Protein AF-A0A972YFP1-F1 (afdb_monomer_lite)

pLDDT: mean 86.52, std 11.26, range [58.62, 96.62]

Structure (mmCIF, N/CA/C/O backbone):
data_AF-A0A972YFP1-F1
#
_entry.id   AF-A0A972YFP1-F1
#
loop_
_atom_site.group_PDB
_atom_site.id
_atom_site.type_symbol
_atom_site.label_atom_id
_atom_site.label_alt_id
_atom_site.label_comp_id
_atom_site.label_asym_id
_atom_site.label_entity_id
_atom_site.label_seq_id
_atom_site.pdbx_PDB_ins_code
_atom_site.Cartn_x
_atom_site.Cartn_y
_atom_site.Cartn_z
_atom_site.occupancy
_atom_site.B_iso_or_equiv
_atom_site.auth_seq_id
_atom_site.auth_comp_id
_atom_site.auth_asym_id
_atom_site.auth_atom_id
_atom_site.pdbx_PDB_model_num
ATOM 1 N N . MET A 1 1 ? -47.960 15.228 32.781 1.00 58.62 1 MET A N 1
ATOM 2 C CA . MET A 1 1 ? -47.434 14.791 31.464 1.00 58.62 1 MET A CA 1
ATOM 3 C C . MET A 1 1 ? -46.037 15.345 31.170 1.00 58.62 1 MET A C 1
ATOM 5 O O . MET A 1 1 ? -45.207 14.589 30.690 1.00 58.62 1 MET A O 1
ATOM 9 N N . ILE A 1 2 ? -45.728 16.595 31.549 1.00 65.50 2 ILE A N 1
ATOM 10 C CA . ILE A 1 2 ? -44.385 17.217 31.423 1.00 65.50 2 ILE A CA 1
ATOM 11 C C . ILE A 1 2 ? -43.256 16.395 32.072 1.00 65.50 2 ILE A C 1
ATOM 13 O O . ILE A 1 2 ? -42.173 16.280 31.510 1.00 65.50 2 ILE A O 1
ATOM 17 N N . LYS A 1 3 ? -43.521 15.755 33.219 1.00 60.47 3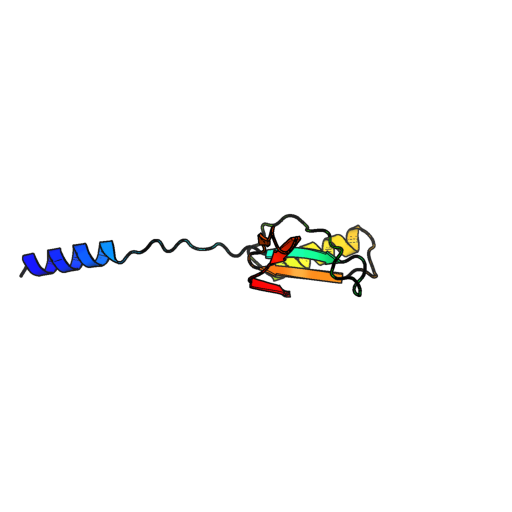 LYS A N 1
ATOM 18 C CA . LYS A 1 3 ? -42.533 14.937 33.944 1.00 60.47 3 LYS A CA 1
ATOM 19 C C . LYS A 1 3 ? -42.029 13.725 33.139 1.00 60.47 3 LYS A C 1
ATOM 21 O O . LYS A 1 3 ? -40.873 13.350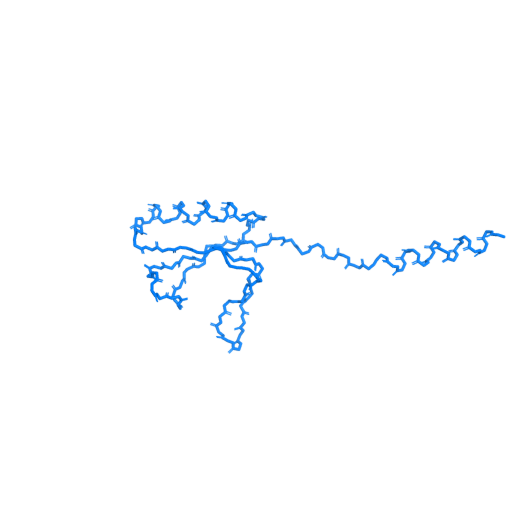 33.286 1.00 60.47 3 LYS A O 1
ATOM 26 N N . ASN A 1 4 ? -42.856 13.167 32.250 1.00 71.75 4 ASN A N 1
ATOM 27 C CA . ASN A 1 4 ? -42.446 12.066 31.370 1.00 71.75 4 ASN A CA 1
ATOM 28 C C . ASN A 1 4 ? -41.683 12.585 30.146 1.00 71.75 4 ASN A C 1
ATOM 30 O O . ASN A 1 4 ? -40.756 11.931 29.689 1.00 71.75 4 ASN A O 1
ATOM 34 N N . ILE A 1 5 ? -42.027 13.781 29.658 1.00 77.69 5 ILE A N 1
ATOM 35 C CA . ILE A 1 5 ? -41.325 14.434 28.544 1.00 77.69 5 ILE A CA 1
ATOM 36 C C . ILE A 1 5 ? -39.876 14.752 28.938 1.00 77.69 5 ILE A C 1
ATOM 38 O O . ILE A 1 5 ? -38.959 14.490 28.166 1.00 77.69 5 ILE A O 1
ATOM 42 N N . LEU A 1 6 ? -39.658 15.238 30.165 1.00 78.56 6 LEU A N 1
ATOM 43 C CA . LEU A 1 6 ? -38.316 15.537 30.671 1.00 78.56 6 LEU A CA 1
ATOM 44 C C . LEU A 1 6 ? -37.431 14.280 30.755 1.00 78.56 6 LEU A C 1
ATOM 46 O O . LEU A 1 6 ? -36.247 14.321 30.437 1.00 78.56 6 LEU A O 1
ATOM 50 N N . LEU A 1 7 ? -38.027 13.149 31.146 1.00 79.62 7 LEU A N 1
ATOM 51 C CA . LEU A 1 7 ? -37.335 11.866 31.263 1.00 79.62 7 LEU A CA 1
ATOM 52 C C . LEU A 1 7 ? -36.909 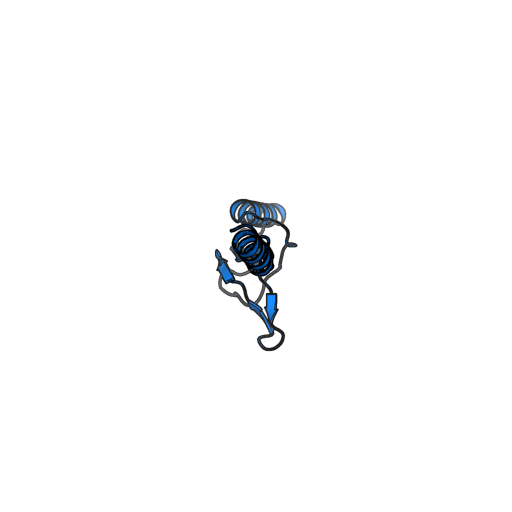11.314 29.889 1.00 79.62 7 LEU A C 1
ATOM 54 O O . LEU A 1 7 ? -35.813 10.772 29.745 1.00 79.62 7 LEU A O 1
ATOM 58 N N . VAL A 1 8 ? -37.757 11.490 28.870 1.00 82.88 8 VAL A N 1
ATOM 59 C CA . VAL A 1 8 ? -37.466 11.094 27.481 1.00 82.88 8 VAL A CA 1
ATOM 60 C C . VAL A 1 8 ? -36.346 11.950 26.882 1.00 82.88 8 VAL A C 1
ATOM 62 O O . VAL A 1 8 ? -35.463 11.428 26.210 1.00 82.88 8 VAL A O 1
ATOM 65 N N . LEU A 1 9 ? -36.319 13.253 27.176 1.00 81.62 9 LEU A N 1
ATOM 66 C CA . LEU A 1 9 ? -35.239 14.136 26.722 1.00 81.62 9 LEU A CA 1
ATOM 67 C C . LEU A 1 9 ? -33.891 13.799 27.371 1.00 81.62 9 LEU A C 1
ATOM 69 O O . LEU A 1 9 ? -32.884 13.727 26.673 1.00 81.62 9 LEU A O 1
ATOM 73 N N . CYS A 1 10 ? -33.862 13.540 28.682 1.00 77.69 10 CYS A N 1
ATOM 74 C CA . CYS A 1 10 ? -32.626 13.136 29.357 1.00 77.69 10 CYS A CA 1
ATOM 75 C C . CYS A 1 10 ? -32.090 11.800 28.832 1.00 77.69 10 CYS A C 1
ATOM 77 O O . CYS A 1 10 ? -30.887 11.662 28.638 1.00 77.69 10 CYS A O 1
ATOM 79 N N . THR A 1 11 ? -32.963 10.828 28.565 1.00 78.75 11 THR A N 1
ATOM 80 C CA . THR A 1 11 ? -32.536 9.542 27.993 1.00 78.75 11 THR A CA 1
ATOM 81 C C . THR A 1 11 ? -32.037 9.694 26.556 1.00 78.75 11 THR A C 1
ATOM 83 O O . THR A 1 11 ? -31.011 9.112 26.225 1.00 78.75 11 THR A O 1
ATOM 86 N N . ALA A 1 12 ? -32.662 10.540 25.731 1.00 77.38 12 ALA A N 1
ATOM 87 C CA . ALA A 1 12 ? -32.197 10.807 24.368 1.00 77.38 12 ALA A CA 1
ATOM 88 C C . ALA A 1 12 ? -30.778 11.406 24.314 1.00 77.38 12 ALA A C 1
ATOM 90 O O . ALA A 1 12 ? -30.012 11.043 23.429 1.00 77.38 12 ALA A O 1
ATOM 91 N N . VAL A 1 13 ? -30.409 12.274 25.265 1.00 75.94 13 VAL A N 1
ATOM 92 C CA . VAL A 1 13 ? -29.051 12.849 25.354 1.00 75.94 13 VAL A CA 1
ATOM 93 C C . VAL A 1 13 ? -28.029 11.811 25.831 1.00 75.94 13 VAL A C 1
ATOM 95 O O . VAL A 1 13 ? -26.909 11.789 25.336 1.00 75.94 13 VAL A O 1
ATOM 98 N N . LEU A 1 14 ? -28.413 10.905 26.736 1.00 75.19 14 LEU A N 1
ATOM 99 C CA . LEU A 1 14 ? -27.530 9.835 27.224 1.00 75.19 14 LEU A CA 1
ATOM 100 C C . LEU A 1 14 ? -27.253 8.746 26.170 1.00 75.19 14 LEU A C 1
ATOM 102 O O . LEU A 1 14 ? -26.242 8.058 26.269 1.00 75.19 14 LEU A O 1
ATOM 106 N N . PHE A 1 15 ? -28.125 8.598 25.166 1.00 70.69 15 PHE A N 1
ATOM 107 C CA . PHE A 1 15 ? -27.934 7.679 24.035 1.00 70.69 15 PHE A CA 1
ATOM 108 C C . PHE A 1 15 ? -27.232 8.311 22.825 1.00 70.69 15 PHE A C 1
ATOM 110 O O . PHE A 1 15 ? -27.007 7.618 21.832 1.00 70.69 15 PHE A O 1
ATOM 117 N N . GLN A 1 16 ? -26.817 9.580 22.903 1.00 69.69 16 GLN A N 1
ATOM 118 C CA . GLN A 1 16 ? -25.834 10.142 21.974 1.00 69.69 16 GLN A CA 1
ATOM 119 C C . GLN A 1 16 ? -24.453 9.615 22.372 1.00 69.69 16 GLN A C 1
ATOM 121 O O . GLN A 1 16 ? -23.620 10.340 22.908 1.00 69.69 16 GLN A O 1
ATOM 126 N N . GLY A 1 17 ? -24.238 8.308 22.202 1.00 61.41 17 GLY A N 1
ATOM 127 C CA . GLY A 1 17 ? -22.906 7.730 22.326 1.00 61.41 17 GLY A CA 1
ATOM 128 C C . GLY A 1 17 ? -21.934 8.509 21.441 1.00 61.41 17 GLY A C 1
ATOM 129 O O . GLY A 1 17 ? -22.335 9.015 20.392 1.00 61.41 17 GLY A O 1
ATOM 130 N N . CYS A 1 18 ? -20.676 8.627 21.872 1.00 65.69 18 CYS A N 1
ATOM 131 C CA . CYS A 1 18 ? -19.601 9.165 21.045 1.00 65.69 18 CYS A CA 1
ATOM 132 C C . CYS A 1 18 ? -19.513 8.354 19.745 1.00 65.69 18 CYS A C 1
ATOM 134 O O . CYS A 1 18 ? -18.856 7.316 19.699 1.00 65.69 18 CYS A O 1
ATOM 136 N N . PHE A 1 19 ? -20.186 8.819 18.695 1.00 63.06 19 PHE A N 1
ATOM 137 C CA . PHE A 1 19 ? -19.861 8.463 17.326 1.00 63.06 19 PHE A CA 1
ATOM 138 C C . PHE A 1 19 ? -18.577 9.216 17.003 1.00 63.06 19 PHE A C 1
ATOM 140 O O . PHE A 1 19 ? -18.601 10.352 16.540 1.00 63.06 19 PHE A O 1
ATOM 147 N N . GLU A 1 20 ? -17.446 8.615 17.358 1.00 62.12 20 GLU A N 1
ATOM 148 C CA . GLU A 1 20 ? -16.171 9.028 16.796 1.00 62.12 20 GLU A CA 1
ATOM 149 C C . GLU A 1 20 ? -16.239 8.628 15.320 1.00 62.12 20 GLU A C 1
ATOM 151 O O . GLU A 1 20 ? -16.263 7.441 14.990 1.00 62.12 20 GLU A O 1
ATOM 156 N N . GLU A 1 21 ? -16.414 9.610 14.433 1.00 62.59 21 GLU A N 1
ATOM 157 C CA . GLU A 1 21 ? -16.272 9.376 12.999 1.00 62.59 21 GLU A CA 1
ATOM 158 C C . GLU A 1 21 ? -14.820 8.958 12.770 1.00 62.59 21 GLU A C 1
ATOM 160 O O . GLU A 1 21 ? -13.909 9.787 12.793 1.00 62.59 21 GLU A O 1
ATOM 165 N N . VAL A 1 22 ? -14.595 7.650 12.626 1.00 67.88 22 VAL A N 1
ATOM 166 C CA . VAL A 1 22 ? -13.302 7.126 12.197 1.00 67.88 22 VAL A CA 1
ATOM 167 C C . VAL A 1 22 ? -13.129 7.595 10.761 1.00 67.88 22 VAL A C 1
ATOM 169 O O . VAL A 1 22 ? -13.821 7.147 9.851 1.00 67.88 22 VAL A O 1
ATOM 172 N N . GLU A 1 23 ? -12.294 8.609 10.597 1.00 74.06 23 GLU A N 1
ATOM 173 C CA . GLU A 1 23 ? -12.058 9.244 9.314 1.00 74.06 23 GLU A CA 1
ATOM 174 C C . GLU A 1 23 ? -11.303 8.269 8.406 1.00 74.06 23 GLU A C 1
ATOM 176 O O . GLU A 1 23 ? -10.177 7.886 8.731 1.00 74.06 23 GLU A O 1
ATOM 181 N N . ASP A 1 24 ? -11.919 7.896 7.276 1.00 84.25 24 ASP A N 1
ATOM 182 C CA . ASP A 1 24 ? -11.322 6.979 6.302 1.00 84.25 24 ASP A CA 1
ATOM 183 C C . ASP A 1 24 ? -9.894 7.406 5.961 1.00 84.25 24 ASP A C 1
ATOM 185 O O . ASP A 1 24 ? -9.654 8.497 5.432 1.00 84.25 24 ASP A O 1
ATOM 189 N N . LYS A 1 25 ? -8.934 6.529 6.257 1.00 90.62 25 LYS A N 1
ATOM 190 C CA . LYS A 1 25 ? -7.511 6.798 6.044 1.00 90.62 25 LYS A CA 1
ATOM 191 C C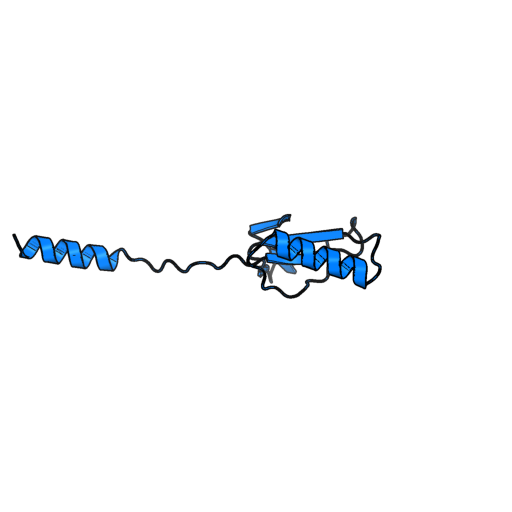 . LYS A 1 25 ? -6.889 5.731 5.156 1.00 90.62 25 LYS A C 1
ATOM 193 O O . LYS A 1 25 ? -6.685 4.600 5.597 1.00 90.62 25 LYS A O 1
ATOM 198 N N . TRP A 1 26 ? -6.594 6.102 3.910 1.00 93.38 26 TRP A N 1
ATOM 199 C CA . TRP A 1 26 ? -5.941 5.229 2.936 1.00 93.38 26 TRP A CA 1
ATOM 200 C C . TRP A 1 26 ? -4.449 5.529 2.792 1.00 93.38 26 TRP A C 1
ATOM 202 O O . TRP A 1 26 ? -4.074 6.645 2.411 1.00 93.38 26 TRP A O 1
ATOM 212 N N . SER A 1 27 ? -3.625 4.493 2.970 1.00 93.88 27 SER A N 1
ATOM 213 C CA . SER A 1 27 ? -2.168 4.538 2.798 1.00 93.88 27 SER A CA 1
ATOM 214 C C . SER A 1 27 ? -1.730 3.773 1.551 1.00 93.88 27 SER A C 1
ATOM 216 O O . SER A 1 27 ? -2.170 2.644 1.322 1.00 93.88 27 SER A O 1
ATOM 218 N N . ALA A 1 28 ? -0.815 4.346 0.764 1.00 95.25 28 ALA A N 1
ATOM 219 C CA . ALA A 1 28 ? -0.238 3.674 -0.399 1.00 95.25 28 ALA A CA 1
ATOM 220 C C . ALA A 1 28 ? 1.021 2.884 -0.014 1.00 95.25 28 ALA A C 1
ATOM 222 O O . ALA A 1 28 ? 2.004 3.449 0.464 1.00 95.25 28 ALA A O 1
ATOM 223 N N . PHE A 1 29 ? 1.005 1.583 -0.287 1.00 95.62 29 PHE A N 1
ATOM 224 C CA . PHE A 1 29 ? 2.116 0.653 -0.128 1.00 95.62 29 PHE A CA 1
ATOM 225 C C . PHE A 1 29 ? 2.730 0.376 -1.497 1.00 95.62 29 PHE A C 1
ATOM 227 O O . PHE A 1 29 ? 2.090 -0.230 -2.353 1.00 95.62 29 PHE A O 1
ATOM 234 N N . ILE A 1 30 ? 3.972 0.798 -1.705 1.00 96.62 30 ILE A N 1
ATOM 235 C CA . ILE A 1 30 ? 4.736 0.554 -2.928 1.00 96.62 30 ILE A CA 1
ATOM 236 C C . ILE A 1 30 ? 5.607 -0.679 -2.723 1.00 96.62 30 ILE A C 1
ATOM 238 O O . ILE A 1 30 ? 6.457 -0.689 -1.835 1.00 96.62 30 ILE A O 1
ATOM 242 N N . TYR A 1 31 ? 5.424 -1.697 -3.557 1.00 96.25 31 TYR A N 1
ATOM 243 C CA . TYR A 1 31 ? 6.180 -2.946 -3.550 1.00 96.25 31 TYR A CA 1
ATOM 244 C C . TYR A 1 31 ? 7.139 -2.960 -4.745 1.00 96.25 31 TYR A C 1
ATOM 246 O O . TYR A 1 31 ? 6.692 -3.169 -5.874 1.00 96.25 31 TY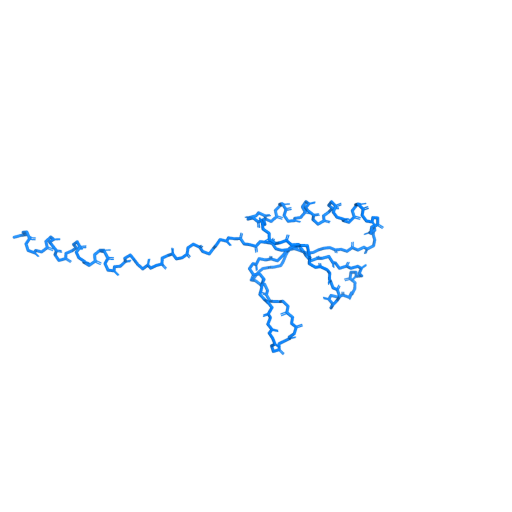R A O 1
ATOM 254 N N . PRO A 1 32 ? 8.454 -2.766 -4.530 1.00 93.75 32 PRO A N 1
ATOM 255 C CA . PRO A 1 32 ? 9.431 -2.754 -5.620 1.00 93.75 32 PRO A CA 1
ATOM 256 C C . PRO A 1 32 ? 9.496 -4.073 -6.402 1.00 93.75 32 PRO A C 1
ATOM 258 O O . PRO A 1 32 ? 9.838 -4.076 -7.578 1.00 93.75 32 PRO A O 1
ATOM 261 N N . ASP A 1 33 ? 9.176 -5.184 -5.738 1.00 93.00 33 ASP A N 1
ATOM 262 C CA . ASP A 1 33 ? 9.096 -6.523 -6.312 1.00 93.00 33 ASP A CA 1
ATOM 263 C C . ASP A 1 33 ? 7.688 -7.089 -6.043 1.00 93.00 33 ASP A C 1
ATOM 265 O O . ASP A 1 33 ? 7.356 -7.352 -4.881 1.00 93.00 33 ASP A O 1
ATOM 269 N N . PRO A 1 34 ? 6.854 -7.303 -7.079 1.00 91.25 34 PRO A N 1
ATOM 270 C CA . PRO A 1 34 ? 5.494 -7.824 -6.930 1.00 91.25 34 PRO A CA 1
ATOM 271 C C . PRO A 1 34 ? 5.420 -9.213 -6.291 1.00 91.25 34 PRO A C 1
ATOM 273 O O . PRO A 1 34 ? 4.385 -9.579 -5.735 1.00 91.25 34 PRO A O 1
ATOM 276 N N . SER A 1 35 ? 6.506 -9.990 -6.356 1.00 93.12 35 SER A N 1
ATOM 277 C CA . SER A 1 35 ? 6.595 -11.312 -5.736 1.00 93.12 35 SER A CA 1
ATOM 278 C C . SER A 1 35 ? 6.978 -11.251 -4.250 1.00 93.12 35 SER A C 1
ATOM 280 O O . SER A 1 35 ? 6.776 -12.224 -3.520 1.00 93.12 35 SER A O 1
ATOM 282 N N . ASN A 1 36 ? 7.477 -10.105 -3.768 1.00 90.62 36 ASN A N 1
ATOM 283 C CA . ASN A 1 36 ? 7.945 -9.917 -2.399 1.00 90.62 36 ASN A CA 1
ATOM 284 C C . ASN A 1 36 ? 7.116 -8.876 -1.638 1.00 90.62 36 ASN A C 1
ATOM 286 O O . ASN A 1 36 ? 7.452 -7.697 -1.546 1.00 90.62 36 ASN A O 1
ATOM 290 N N . THR A 1 37 ? 6.071 -9.352 -0.969 1.00 87.88 37 THR A N 1
ATOM 291 C CA . THR A 1 37 ? 5.158 -8.511 -0.180 1.00 87.88 37 THR A CA 1
ATOM 292 C C . THR A 1 37 ? 5.718 -8.065 1.174 1.00 87.88 37 THR A C 1
ATOM 294 O O . THR A 1 37 ? 5.069 -7.300 1.884 1.00 87.88 37 THR A O 1
ATOM 297 N N . LYS A 1 38 ? 6.918 -8.517 1.565 1.00 89.62 38 LYS A N 1
ATOM 298 C CA . LYS A 1 38 ? 7.541 -8.139 2.847 1.00 89.62 38 LYS A CA 1
ATOM 299 C C . LYS A 1 38 ? 8.298 -6.818 2.771 1.00 89.62 38 LYS A C 1
ATOM 301 O O . LYS A 1 38 ? 8.589 -6.230 3.809 1.00 89.62 38 LYS A O 1
ATOM 306 N N . ARG A 1 39 ? 8.666 -6.375 1.566 1.00 91.44 39 ARG A N 1
ATOM 307 C CA . ARG A 1 39 ? 9.413 -5.134 1.342 1.00 91.44 39 ARG A CA 1
ATOM 308 C C . ARG A 1 39 ? 8.507 -4.133 0.654 1.00 91.44 39 ARG A C 1
ATOM 310 O O . ARG A 1 39 ? 8.123 -4.334 -0.492 1.00 91.44 39 ARG A O 1
ATOM 317 N N . PHE A 1 40 ? 8.201 -3.054 1.357 1.00 94.06 40 PHE A N 1
ATOM 318 C CA . PHE A 1 40 ? 7.406 -1.970 0.814 1.00 94.06 40 PHE A CA 1
ATOM 319 C C . PHE A 1 40 ? 7.873 -0.620 1.352 1.00 94.06 40 PHE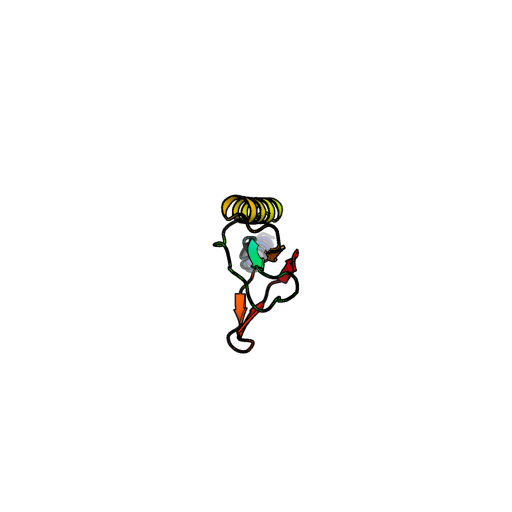 A C 1
ATOM 321 O O . PHE A 1 40 ? 8.460 -0.534 2.431 1.00 94.06 40 PHE A O 1
ATOM 328 N N . LEU A 1 41 ? 7.588 0.424 0.585 1.00 94.50 41 LEU A N 1
ATOM 329 C CA . LEU A 1 41 ? 7.623 1.814 1.019 1.00 94.50 41 LEU A CA 1
ATOM 330 C C . LEU A 1 41 ? 6.182 2.268 1.259 1.00 94.50 41 LEU A C 1
ATOM 332 O O . LEU A 1 41 ? 5.311 1.964 0.448 1.00 94.50 41 LEU A O 1
ATOM 336 N N . ILE A 1 42 ? 5.931 3.000 2.341 1.00 93.56 42 ILE A N 1
ATOM 337 C CA . ILE A 1 42 ? 4.642 3.667 2.553 1.00 93.56 42 ILE A CA 1
ATOM 338 C C . ILE A 1 42 ? 4.792 5.118 2.109 1.00 93.56 42 ILE A C 1
ATOM 340 O O . ILE A 1 42 ? 5.700 5.807 2.574 1.00 93.56 42 ILE A O 1
ATOM 344 N N . LEU A 1 43 ? 3.916 5.577 1.217 1.00 91.38 43 LEU A N 1
ATOM 345 C CA . LEU A 1 43 ? 3.772 7.003 0.931 1.00 91.38 43 LEU A CA 1
ATOM 346 C C . LEU A 1 43 ? 2.807 7.589 1.965 1.00 91.38 43 LEU A C 1
ATOM 348 O O . LEU A 1 43 ? 1.743 7.014 2.197 1.00 91.38 43 LEU A O 1
ATOM 352 N N . GLU A 1 44 ? 3.208 8.684 2.614 1.00 68.50 44 GLU A N 1
ATOM 353 C CA . GLU A 1 44 ? 2.464 9.269 3.734 1.00 68.50 44 GLU A CA 1
ATOM 354 C C . GLU A 1 44 ? 0.990 9.576 3.417 1.00 68.50 44 GLU A C 1
ATOM 356 O O . GLU A 1 44 ? 0.573 9.817 2.284 1.00 68.50 44 GLU A O 1
ATOM 361 N N . ASP A 1 45 ? 0.213 9.564 4.493 1.00 64.81 45 ASP A N 1
ATOM 362 C CA . ASP A 1 45 ? -1.047 8.846 4.623 1.00 64.81 45 ASP A CA 1
ATOM 363 C C . ASP A 1 45 ? -2.167 9.821 4.993 1.00 64.81 45 ASP A C 1
ATOM 365 O O . ASP A 1 45 ? -2.353 10.114 6.172 1.00 64.81 45 ASP A O 1
ATOM 369 N N . THR A 1 46 ? -2.859 10.410 4.013 1.00 62.69 46 THR A N 1
ATOM 370 C CA . THR A 1 46 ? -3.942 11.384 4.294 1.00 62.69 46 THR A CA 1
ATOM 371 C C . THR A 1 46 ? -4.994 11.482 3.185 1.00 62.69 46 THR A C 1
ATOM 373 O O . THR A 1 46 ? -5.594 12.539 2.970 1.00 62.69 46 THR A O 1
ATOM 376 N N . THR A 1 47 ? -5.243 10.408 2.432 1.00 68.12 47 THR A N 1
ATOM 377 C CA . THR A 1 47 ? -6.356 10.433 1.472 1.00 68.12 47 THR A CA 1
ATOM 378 C C . THR A 1 47 ? -7.560 9.708 2.055 1.00 68.12 47 THR A C 1
ATOM 380 O O . THR A 1 47 ? -7.446 8.551 2.446 1.00 68.12 47 THR A O 1
ATOM 383 N N . LYS A 1 48 ? -8.714 10.379 2.074 1.00 85.88 48 LYS A N 1
ATOM 384 C CA . LYS A 1 48 ? -10.007 9.778 2.442 1.00 85.88 48 LYS A CA 1
ATOM 385 C C . LYS A 1 48 ? -10.647 8.967 1.316 1.00 85.88 48 LYS A C 1
ATOM 387 O O . LYS A 1 48 ? -11.810 8.603 1.390 1.00 85.88 48 LYS A O 1
ATOM 392 N N . ASP A 1 49 ? -9.917 8.770 0.223 1.00 89.31 49 ASP A N 1
ATOM 393 C CA . ASP A 1 49 ? -10.453 8.243 -1.023 1.00 89.31 49 ASP A CA 1
ATOM 394 C C . ASP A 1 49 ? -9.454 7.255 -1.624 1.00 89.31 49 ASP A C 1
ATOM 396 O O . ASP A 1 49 ? -8.329 7.623 -1.982 1.00 89.31 49 ASP A O 1
ATOM 400 N N . LEU A 1 50 ? -9.899 6.008 -1.780 1.00 92.62 50 LEU A N 1
ATOM 401 C CA . LEU A 1 50 ? -9.160 4.940 -2.443 1.00 92.62 50 LEU A CA 1
ATOM 402 C C . LEU A 1 50 ? -8.612 5.384 -3.804 1.00 92.62 50 LEU A C 1
ATOM 404 O O . LEU A 1 50 ? -7.457 5.110 -4.128 1.00 92.62 50 LEU A O 1
ATOM 408 N N . LYS A 1 51 ? -9.405 6.105 -4.602 1.00 93.69 51 LYS A N 1
ATOM 409 C CA . LYS A 1 51 ? -8.989 6.562 -5.929 1.00 93.69 51 LYS A CA 1
ATOM 410 C C . LYS A 1 51 ? -7.787 7.495 -5.836 1.00 93.69 51 LYS A C 1
ATOM 412 O O . LYS A 1 51 ? -6.840 7.357 -6.607 1.00 93.69 51 LYS A O 1
ATOM 417 N N . LYS A 1 52 ? -7.786 8.397 -4.855 1.00 92.94 52 LYS A N 1
ATOM 418 C CA . LYS A 1 52 ? -6.678 9.329 -4.635 1.00 92.94 52 LYS A CA 1
ATOM 419 C C . LYS A 1 52 ? -5.421 8.610 -4.143 1.00 92.94 52 LYS A C 1
ATOM 421 O O . LYS A 1 52 ? -4.326 8.952 -4.583 1.00 92.94 52 LYS A O 1
ATOM 426 N N . CYS A 1 53 ? -5.568 7.574 -3.316 1.00 94.38 53 CYS A N 1
ATOM 427 C CA . CYS A 1 53 ? -4.458 6.688 -2.961 1.00 94.38 53 CYS A CA 1
ATOM 428 C C . CYS A 1 53 ? -3.862 5.990 -4.200 1.00 94.38 53 CYS A C 1
ATOM 430 O O . CYS A 1 53 ? -2.645 5.996 -4.395 1.00 94.38 53 CYS A O 1
ATOM 432 N N . GLN A 1 54 ? -4.706 5.446 -5.084 1.00 94.69 54 GLN A N 1
ATOM 433 C CA . GLN A 1 54 ? -4.259 4.785 -6.316 1.00 94.69 54 GLN A CA 1
ATOM 434 C C . GLN A 1 54 ? -3.560 5.761 -7.274 1.00 94.69 54 GLN A C 1
ATOM 436 O O . GLN A 1 54 ? -2.544 5.418 -7.878 1.00 94.69 54 GLN A O 1
ATOM 441 N N . GLU A 1 55 ? -4.089 6.976 -7.424 1.00 95.06 55 GLU A N 1
ATOM 442 C CA . GLU A 1 55 ? -3.486 8.035 -8.239 1.00 95.06 55 GLU A CA 1
ATOM 443 C C . GLU A 1 55 ? -2.123 8.469 -7.690 1.00 95.06 55 GLU A C 1
ATOM 445 O O . GLU A 1 55 ? -1.166 8.586 -8.460 1.00 95.06 55 GLU A O 1
ATOM 450 N N . LEU A 1 56 ? -2.007 8.643 -6.368 1.00 94.25 56 LEU A N 1
ATOM 451 C CA . LEU A 1 56 ? -0.741 8.937 -5.696 1.00 94.25 56 LEU A CA 1
ATOM 452 C C . LEU A 1 56 ? 0.294 7.837 -5.963 1.00 94.25 56 LEU A C 1
ATOM 454 O O . LEU A 1 56 ? 1.410 8.134 -6.392 1.00 94.25 56 LEU A O 1
ATOM 458 N N . ALA A 1 57 ? -0.087 6.575 -5.759 1.00 94.94 57 ALA A N 1
ATOM 459 C CA . ALA A 1 57 ? 0.800 5.437 -5.958 1.00 94.94 57 ALA A CA 1
ATOM 460 C C . ALA A 1 57 ? 1.279 5.327 -7.412 1.00 94.94 57 ALA A C 1
ATOM 462 O O . ALA A 1 57 ? 2.480 5.236 -7.662 1.00 94.94 57 ALA A O 1
ATOM 463 N N . LYS A 1 58 ? 0.364 5.418 -8.386 1.00 95.25 58 LYS A N 1
ATOM 464 C CA . LYS A 1 58 ? 0.708 5.416 -9.819 1.00 95.25 58 LYS A CA 1
ATOM 465 C C . LYS A 1 58 ? 1.642 6.566 -10.182 1.00 95.25 58 LYS A C 1
ATOM 467 O O . LYS A 1 58 ? 2.619 6.357 -10.895 1.00 95.25 58 LYS A O 1
ATOM 472 N N . SER A 1 59 ? 1.359 7.766 -9.677 1.00 94.88 59 SER A N 1
ATOM 473 C CA . SER A 1 59 ? 2.183 8.950 -9.943 1.00 94.88 59 SER A CA 1
ATOM 474 C C . SER A 1 59 ? 3.602 8.774 -9.407 1.00 94.88 59 SER A C 1
ATOM 476 O O . SER A 1 59 ? 4.560 9.156 -10.074 1.00 94.88 59 SER A O 1
ATOM 478 N N . TYR A 1 60 ? 3.743 8.156 -8.231 1.00 95.06 60 TYR A N 1
ATOM 479 C CA . TYR A 1 60 ? 5.042 7.813 -7.662 1.00 95.06 60 TYR A CA 1
ATOM 480 C C . TYR A 1 60 ? 5.799 6.798 -8.529 1.00 95.06 60 TYR A C 1
ATOM 482 O O . TYR A 1 60 ? 6.953 7.041 -8.868 1.00 95.06 60 TYR A O 1
ATOM 490 N N . LEU A 1 61 ? 5.147 5.707 -8.950 1.00 95.44 61 LEU A N 1
ATOM 491 C CA . LEU A 1 61 ? 5.778 4.692 -9.805 1.00 95.44 61 LEU A CA 1
ATOM 492 C C . LEU A 1 61 ? 6.299 5.281 -11.122 1.00 95.44 61 LEU A C 1
ATOM 494 O O . LEU A 1 61 ? 7.427 4.992 -11.515 1.00 95.44 61 LEU A O 1
ATOM 498 N N . ILE A 1 62 ? 5.502 6.138 -11.767 1.00 96.31 62 ILE A N 1
ATOM 499 C CA . ILE A 1 62 ? 5.884 6.823 -13.011 1.00 96.31 62 ILE A CA 1
ATOM 500 C C . ILE A 1 62 ? 7.067 7.763 -12.764 1.00 96.31 62 ILE A C 1
ATOM 502 O O . ILE A 1 62 ? 8.034 7.752 -13.517 1.00 96.31 62 ILE A O 1
ATOM 506 N N . LYS A 1 63 ? 7.005 8.578 -11.705 1.00 96.50 63 LYS A N 1
ATOM 507 C CA . LYS A 1 63 ? 8.047 9.561 -11.384 1.00 96.50 63 LYS A CA 1
ATOM 508 C C . LYS A 1 63 ? 9.405 8.904 -11.122 1.00 96.50 63 LYS A C 1
ATOM 510 O O . LYS A 1 63 ? 10.427 9.437 -11.544 1.00 96.50 63 LYS A O 1
ATOM 515 N N . GLU A 1 64 ? 9.408 7.773 -10.425 1.00 96.06 64 GLU A N 1
ATOM 516 C CA . GLU A 1 64 ? 10.626 7.059 -10.036 1.00 96.06 64 GLU A CA 1
ATOM 517 C C . GLU A 1 64 ? 11.071 6.012 -11.082 1.00 96.06 64 GLU A C 1
ATOM 519 O O . GLU A 1 64 ? 12.058 5.313 -10.860 1.00 96.06 64 GLU A O 1
ATOM 524 N N . ASN A 1 65 ? 10.380 5.912 -12.230 1.00 96.06 65 ASN A N 1
ATOM 525 C CA . ASN A 1 65 ? 10.623 4.925 -13.296 1.00 96.06 65 ASN A CA 1
ATOM 526 C C . ASN A 1 65 ? 10.656 3.470 -12.781 1.00 96.06 65 ASN A C 1
ATOM 528 O O . ASN A 1 65 ? 11.564 2.694 -13.084 1.00 96.06 65 ASN A O 1
ATOM 532 N N . LEU A 1 66 ? 9.672 3.103 -11.957 1.00 94.06 66 LEU A N 1
ATOM 533 C CA . LEU A 1 66 ? 9.578 1.791 -11.312 1.00 94.06 66 LEU A CA 1
ATOM 534 C C . LEU A 1 66 ? 8.609 0.859 -12.058 1.00 94.06 66 LEU A C 1
ATOM 536 O O . LEU A 1 66 ? 7.602 0.427 -11.503 1.00 94.06 66 LEU A O 1
ATOM 540 N N . ASP A 1 67 ? 8.925 0.519 -13.309 1.00 89.56 67 ASP A N 1
ATOM 541 C CA . ASP A 1 67 ? 8.013 -0.210 -14.215 1.00 89.56 67 ASP A CA 1
ATOM 542 C C . ASP A 1 67 ? 7.659 -1.638 -13.762 1.00 89.56 67 ASP A C 1
ATOM 544 O O . ASP A 1 67 ? 6.616 -2.176 -14.130 1.00 89.56 67 ASP A O 1
ATOM 548 N N . LEU A 1 68 ? 8.534 -2.270 -12.974 1.00 92.00 68 LEU A N 1
ATOM 549 C CA . LEU A 1 68 ? 8.324 -3.622 -12.443 1.00 92.00 68 LEU A CA 1
ATOM 550 C C . LEU A 1 68 ? 7.660 -3.627 -11.065 1.00 92.00 68 LEU A C 1
ATOM 552 O O . LEU A 1 68 ? 7.256 -4.689 -10.596 1.00 92.00 68 LEU A O 1
ATOM 556 N N . ALA A 1 69 ? 7.572 -2.474 -10.405 1.00 95.50 69 ALA A N 1
ATOM 557 C CA . ALA A 1 69 ? 6.976 -2.377 -9.085 1.00 95.50 69 ALA A CA 1
ATOM 558 C C . ALA A 1 69 ? 5.447 -2.427 -9.171 1.00 95.50 69 ALA A C 1
ATOM 560 O O . ALA A 1 69 ? 4.829 -2.119 -10.189 1.00 95.50 69 ALA A O 1
ATOM 561 N N . THR A 1 70 ? 4.823 -2.792 -8.059 1.00 96.25 70 THR A N 1
ATOM 562 C CA . THR A 1 70 ? 3.370 -2.735 -7.894 1.00 96.25 70 THR A CA 1
ATOM 563 C C . THR A 1 70 ? 3.016 -1.918 -6.661 1.00 96.25 70 THR A C 1
ATOM 565 O O . THR A 1 70 ? 3.886 -1.534 -5.878 1.00 96.25 70 THR A O 1
ATOM 568 N N . TYR A 1 71 ? 1.735 -1.632 -6.476 1.00 95.69 71 TYR A N 1
ATOM 569 C CA . TYR A 1 71 ? 1.251 -0.927 -5.304 1.00 95.69 71 TYR A CA 1
ATOM 570 C C . TYR A 1 71 ? -0.027 -1.565 -4.764 1.00 95.69 71 TYR A C 1
ATOM 572 O O . TYR A 1 71 ? -0.720 -2.291 -5.475 1.00 95.69 71 TYR A O 1
ATOM 580 N N . LYS A 1 72 ? -0.330 -1.267 -3.502 1.00 95.69 72 LYS A N 1
ATOM 581 C CA . LYS A 1 72 ? -1.645 -1.481 -2.893 1.00 95.69 72 LYS A CA 1
ATOM 582 C C . LYS A 1 72 ? -2.036 -0.278 -2.047 1.00 95.69 72 LYS A C 1
ATOM 584 O O . LYS A 1 72 ? -1.168 0.446 -1.569 1.00 95.69 72 LYS A O 1
ATOM 589 N N . CYS A 1 73 ? -3.324 -0.091 -1.845 1.00 95.19 73 CYS A N 1
ATOM 590 C CA . CYS A 1 73 ? -3.913 0.900 -0.964 1.00 95.19 73 CYS A CA 1
ATOM 591 C C . CYS A 1 73 ? -4.584 0.189 0.205 1.00 95.19 73 CYS A C 1
ATOM 593 O O . CYS A 1 73 ? -5.411 -0.694 -0.010 1.00 95.19 73 CYS A O 1
ATOM 595 N N . GLY A 1 74 ? -4.219 0.560 1.430 1.00 94.50 74 GLY A N 1
ATOM 596 C CA . GLY A 1 74 ? -4.776 -0.040 2.638 1.00 94.50 74 GLY A CA 1
ATOM 597 C C . GLY A 1 74 ? -5.590 0.951 3.460 1.00 94.50 74 GLY A C 1
ATOM 598 O O . GLY A 1 74 ? -5.145 2.083 3.643 1.00 94.50 74 GLY A O 1
ATOM 599 N N . LEU A 1 75 ? -6.757 0.523 3.947 1.00 94.00 75 LEU A N 1
ATOM 600 C CA . LEU A 1 75 ? -7.642 1.317 4.806 1.00 94.00 75 LEU A CA 1
ATOM 601 C C . LEU A 1 75 ? -7.288 1.111 6.286 1.00 94.00 75 LEU A C 1
ATOM 603 O O . LEU A 1 75 ? -7.112 -0.028 6.725 1.00 94.00 75 LEU A O 1
ATOM 607 N N . HIS A 1 76 ? -7.200 2.205 7.047 1.00 91.69 76 HIS A N 1
ATOM 608 C CA . HIS A 1 76 ? -6.966 2.212 8.498 1.00 91.69 76 HIS A CA 1
ATOM 609 C C . HIS A 1 76 ? -5.771 1.355 8.933 1.00 91.69 76 HIS A C 1
ATOM 611 O O . HIS A 1 76 ? -5.819 0.606 9.908 1.00 91.69 76 HIS A O 1
ATOM 617 N N . CYS A 1 77 ? -4.672 1.455 8.189 1.00 91.38 77 CYS A N 1
ATOM 618 C CA . CYS A 1 77 ? -3.484 0.666 8.465 1.00 91.38 77 CYS A CA 1
ATOM 619 C C . CYS A 1 77 ? -2.800 1.098 9.765 1.00 91.38 77 CYS A C 1
ATOM 621 O O . CYS A 1 77 ? -2.388 2.248 9.919 1.00 91.38 77 CYS A O 1
ATOM 623 N N . VAL A 1 78 ? -2.599 0.146 10.677 1.00 90.81 78 VAL A N 1
ATOM 624 C CA . VAL A 1 78 ? -1.876 0.353 11.937 1.00 90.81 78 VAL A CA 1
ATOM 625 C C . VAL A 1 78 ? -0.730 -0.645 12.048 1.00 90.81 78 VAL A C 1
ATOM 627 O O . VAL A 1 78 ? -0.891 -1.841 11.786 1.00 90.81 78 VAL A O 1
ATOM 630 N N . TYR A 1 79 ? 0.445 -0.168 12.462 1.00 91.94 79 TYR A N 1
ATOM 631 C CA . TYR A 1 79 ? 1.587 -1.040 12.712 1.00 91.94 79 TYR A CA 1
ATOM 632 C C . TYR A 1 79 ? 1.348 -1.900 13.956 1.00 91.94 79 TYR A C 1
ATOM 634 O O . TYR A 1 79 ? 1.146 -1.399 15.062 1.00 91.94 79 TYR A O 1
ATOM 642 N N . ASN A 1 80 ? 1.391 -3.218 13.781 1.00 94.94 80 ASN A N 1
ATOM 643 C CA . ASN A 1 80 ? 1.290 -4.174 14.869 1.00 94.94 80 ASN A CA 1
ATOM 644 C C . ASN A 1 80 ? 2.687 -4.583 15.345 1.00 94.94 80 ASN A C 1
ATOM 646 O O . ASN A 1 80 ? 3.412 -5.304 14.659 1.00 94.94 80 ASN A O 1
ATOM 650 N N . GLU A 1 81 ? 3.032 -4.195 16.571 1.00 95.31 81 GLU A N 1
ATOM 651 C CA . GLU A 1 81 ? 4.349 -4.464 17.156 1.00 95.31 81 GLU A CA 1
ATOM 652 C C . GLU A 1 81 ? 4.681 -5.949 17.337 1.00 95.31 81 GLU A C 1
ATOM 654 O O . GLU A 1 81 ? 5.850 -6.328 17.274 1.00 95.31 81 GLU A O 1
ATOM 659 N N . LYS A 1 82 ? 3.682 -6.811 17.562 1.00 95.88 82 LYS A N 1
ATOM 660 C CA . LYS A 1 82 ? 3.911 -8.252 17.761 1.00 95.88 82 LYS A CA 1
ATOM 661 C C . LYS A 1 82 ? 4.174 -8.963 16.440 1.00 95.88 82 LYS A C 1
ATOM 663 O O . LYS A 1 82 ? 5.027 -9.841 16.376 1.00 95.88 82 LYS A O 1
ATOM 668 N N . LEU A 1 83 ? 3.437 -8.579 15.402 1.00 92.56 83 LEU A N 1
ATOM 669 C CA . LEU A 1 83 ? 3.549 -9.159 14.063 1.00 92.56 83 LEU A CA 1
ATOM 670 C C . LEU A 1 83 ? 4.647 -8.495 13.228 1.00 92.56 83 LEU A C 1
ATOM 672 O O . LEU A 1 83 ? 5.051 -9.038 12.203 1.00 92.56 83 LEU A O 1
ATOM 676 N N . LYS A 1 84 ? 5.141 -7.336 13.679 1.00 91.75 84 LYS A N 1
ATOM 677 C CA . LYS A 1 84 ? 6.108 -6.497 12.969 1.00 91.75 84 LYS A CA 1
ATOM 678 C C . LYS A 1 84 ? 5.641 -6.147 11.552 1.00 91.75 84 LYS A C 1
ATOM 680 O O . LYS A 1 84 ? 6.441 -6.084 10.621 1.00 91.75 84 LYS A O 1
ATOM 685 N N . SER A 1 85 ? 4.341 -5.901 11.400 1.00 91.19 85 SER A N 1
ATOM 686 C CA . SER A 1 85 ? 3.685 -5.623 10.121 1.00 91.19 85 SER A CA 1
ATOM 687 C C . SER A 1 85 ? 2.547 -4.620 10.279 1.00 91.19 85 SER A C 1
ATOM 689 O O . SER A 1 85 ? 1.919 -4.551 11.335 1.00 91.19 85 SER A O 1
ATOM 691 N N . ASN A 1 86 ? 2.234 -3.890 9.209 1.00 91.50 86 ASN A N 1
ATOM 692 C CA . ASN A 1 86 ? 1.005 -3.101 9.142 1.00 91.50 86 ASN A CA 1
ATOM 693 C C . ASN A 1 86 ? -0.192 -4.024 8.931 1.00 91.50 86 ASN A C 1
ATOM 695 O O . ASN A 1 86 ? -0.132 -4.935 8.104 1.00 91.50 86 ASN A O 1
ATOM 699 N N . ILE A 1 87 ? -1.252 -3.788 9.694 1.00 92.12 87 ILE A N 1
ATOM 700 C CA . ILE A 1 87 ? -2.537 -4.466 9.569 1.00 92.12 87 ILE A CA 1
ATOM 701 C C . ILE A 1 87 ? -3.545 -3.412 9.137 1.00 92.12 87 ILE A C 1
ATOM 703 O O . ILE A 1 87 ? -3.683 -2.395 9.809 1.00 92.12 87 ILE A O 1
ATOM 707 N N . CYS A 1 88 ? -4.200 -3.659 8.011 1.00 92.94 88 CYS A N 1
ATOM 708 C CA . CYS A 1 88 ? -5.208 -2.785 7.426 1.00 92.94 88 CYS A CA 1
ATOM 709 C C . CYS A 1 88 ? -6.557 -3.502 7.465 1.00 92.94 88 CYS A C 1
ATOM 711 O O . CYS A 1 88 ? -6.599 -4.733 7.388 1.00 92.94 88 CYS A O 1
ATOM 713 N N . GLU A 1 89 ? -7.642 -2.744 7.569 1.00 93.75 89 GLU A N 1
ATOM 714 C CA . GLU A 1 89 ? -9.005 -3.285 7.516 1.00 93.75 89 GLU A CA 1
ATOM 715 C C . GLU A 1 89 ? -9.320 -3.843 6.124 1.00 93.75 89 GLU A C 1
ATOM 717 O O . GLU A 1 89 ? -9.883 -4.929 5.992 1.00 93.75 89 GLU A O 1
ATOM 722 N N . GLU A 1 90 ? -8.872 -3.132 5.088 1.00 94.00 90 GLU A N 1
ATOM 723 C CA . GLU A 1 90 ? -9.012 -3.511 3.685 1.00 94.00 90 GLU A CA 1
ATOM 724 C C . GLU A 1 90 ? -7.708 -3.247 2.923 1.00 94.00 90 GLU A C 1
ATOM 726 O O . GLU A 1 90 ? -6.947 -2.348 3.280 1.00 94.00 90 GLU A O 1
ATOM 731 N N . MET A 1 91 ? -7.447 -4.037 1.877 1.00 93.25 91 MET A N 1
ATOM 732 C CA . MET A 1 91 ? -6.305 -3.885 0.971 1.00 93.25 91 MET A CA 1
ATOM 733 C C . MET A 1 91 ? -6.762 -4.032 -0.483 1.00 93.25 91 MET A C 1
ATOM 735 O O . MET A 1 91 ? -7.256 -5.098 -0.852 1.00 93.25 91 MET A O 1
ATOM 739 N N . ASN A 1 92 ? -6.519 -3.005 -1.303 1.00 86.00 92 ASN A N 1
ATOM 740 C CA . ASN A 1 92 ? -6.875 -2.940 -2.729 1.00 86.00 92 ASN A CA 1
ATOM 741 C C . ASN A 1 92 ? -5.677 -2.676 -3.638 1.00 86.00 92 ASN A C 1
ATOM 743 O O . ASN A 1 92 ? -4.794 -1.887 -3.241 1.00 86.00 92 ASN A O 1
#

Foldseek 3Di:
DVVVVVVVVVVVVVPPPPPPPPQKKKWKWKFLAPVDPPDTDIDDIDDSDQVVSVVVRVVVCVVVVSPNIDMKIFIPWDQDPVVRDTDGPDID

Sequence (92 aa):
MIKNILLVLCTAVLFQGCFEEVEDKWSAFIYPDPSNTKRFLILEDTTKDLKKCQELAKSYLIKENLDLATYKCGLHCVYNEKLKSNICEEMN

Radius of gyration: 21.31 Å; chains: 1; bounding box: 58×28×48 Å

Secondary structure (DSSP, 8-state):
-HHHHHHHHHHHHHT----------EEEEEESSTT-TT--EEEEEEES-HHHHHHHHHHHHHHTT-TT-EEEEEES-EEETTTTEEE-SEE-